Protein AF-A0A1J3ETW0-F1 (afdb_monomer_lite)

Secondary structure (DSSP, 8-state):
-HHHHHHHH-TT-HHHHHS--EEEETTGGGGGSTTHHHHHHHHHHHHHHHHHH----EEEE-----TTHHHHHHHTT--TTTT-----GGG-SS------------SHHHHHHHHHHHHHHH-

Radius of gyration: 20.92 Å; chains: 1; bounding box: 43×38×57 Å

Foldseek 3Di:
DVVVLVVLPPPPPCPVVVVAQEDEAEALVCCPPPCVVSVLSVLVSQVVCCVVVVRHHHYHYDHDQDPPQVVVCVSNVHDCPPGDDHDDQVPPPDRDDDDDDDDPDPDPVVSVVVVVVVVVVVD

pLDDT: mean 91.75, std 7.29, range [58.47, 98.0]

Organism: Noccaea caerulescens (NCBI:txid107243)

Sequence (123 aa):
PEKWDIITRKSGDRTYTQLVRLIIFDEIHLLHDNRGPVLESIVARTLRQIETTKEHIRLVGLSATVPNHEDVALFLRVDLKSGLFKFDNSYRPVPLAQQYIGINVKKPLQRFQLMNDICYQKV

Structure (mmCIF, N/CA/C/O backbone):
data_AF-A0A1J3ETW0-F1
#
_entry.id   AF-A0A1J3ETW0-F1
#
loop_
_atom_site.group_PDB
_atom_site.id
_atom_site.type_symbol
_atom_site.label_atom_id
_atom_site.label_alt_id
_atom_site.label_comp_id
_atom_site.label_asym_id
_atom_site.label_entity_id
_atom_site.label_seq_id
_atom_site.pdbx_PDB_ins_code
_atom_site.Cartn_x
_atom_site.Cartn_y
_atom_site.Cartn_z
_atom_site.occupancy
_atom_site.B_iso_or_equiv
_atom_site.auth_seq_id
_atom_site.auth_comp_id
_atom_site.auth_asym_id
_atom_site.auth_atom_id
_atom_site.pdbx_PDB_model_num
ATOM 1 N N . PRO A 1 1 ? -5.366 9.826 -1.577 1.00 87.81 1 PRO A N 1
ATOM 2 C CA . PRO A 1 1 ? -5.105 10.069 -0.136 1.00 87.81 1 PRO A CA 1
ATOM 3 C C . PRO A 1 1 ? -5.469 11.503 0.290 1.00 87.81 1 PRO A C 1
ATOM 5 O O . PRO A 1 1 ? -6.172 11.725 1.265 1.00 87.81 1 PRO A O 1
ATOM 8 N N . GLU A 1 2 ? -5.065 12.470 -0.524 1.00 91.94 2 GLU A N 1
ATOM 9 C CA . GLU A 1 2 ? -5.170 13.923 -0.381 1.00 91.94 2 GLU A CA 1
ATOM 10 C C . GLU A 1 2 ? -6.587 14.408 -0.061 1.00 91.94 2 GLU A C 1
ATOM 12 O O . GLU A 1 2 ? -6.770 15.196 0.860 1.00 91.94 2 GLU A O 1
ATOM 17 N N . LYS A 1 3 ? -7.611 13.907 -0.769 1.00 91.12 3 LYS A N 1
ATOM 18 C CA . LYS A 1 3 ? -9.012 14.283 -0.501 1.00 91.12 3 LYS A CA 1
ATOM 19 C C . LYS A 1 3 ? -9.433 13.928 0.929 1.00 91.12 3 LYS A C 1
ATOM 21 O O . LYS A 1 3 ? -10.053 14.746 1.603 1.00 91.12 3 LYS A O 1
ATOM 26 N N . TRP A 1 4 ? -9.071 12.731 1.397 1.00 90.88 4 TRP A N 1
ATOM 27 C CA . TRP A 1 4 ? -9.374 12.288 2.758 1.00 90.88 4 TRP A CA 1
ATOM 28 C C . TRP A 1 4 ? -8.567 13.062 3.804 1.00 90.88 4 TRP A C 1
ATOM 30 O O . TRP A 1 4 ? -9.107 13.441 4.842 1.00 90.88 4 TRP A O 1
ATOM 40 N N . ASP A 1 5 ? -7.300 13.374 3.513 1.00 91.19 5 ASP A N 1
ATOM 41 C CA . ASP A 1 5 ? -6.481 14.230 4.376 1.00 91.19 5 ASP A CA 1
ATOM 42 C C . ASP A 1 5 ? -7.096 15.633 4.527 1.00 91.19 5 ASP A C 1
ATOM 44 O O . ASP A 1 5 ? -7.216 16.133 5.641 1.00 91.19 5 ASP A O 1
ATOM 48 N N . ILE A 1 6 ? -7.585 16.240 3.439 1.00 90.25 6 ILE A N 1
ATOM 49 C CA . ILE A 1 6 ? -8.276 17.539 3.485 1.00 90.25 6 ILE A CA 1
ATOM 50 C C . ILE A 1 6 ? -9.536 17.471 4.360 1.00 90.25 6 ILE A C 1
ATOM 52 O O . ILE A 1 6 ? -9.735 18.351 5.200 1.00 90.25 6 ILE A O 1
ATOM 56 N N . ILE A 1 7 ? -10.375 16.444 4.183 1.00 87.69 7 ILE A N 1
ATOM 57 C CA . ILE A 1 7 ? -11.613 16.273 4.965 1.00 87.69 7 ILE A CA 1
ATOM 58 C C . ILE A 1 7 ? -11.284 16.134 6.452 1.00 87.69 7 ILE A C 1
ATOM 60 O O . ILE A 1 7 ? -11.822 16.859 7.282 1.00 87.69 7 ILE A O 1
ATOM 64 N N . THR A 1 8 ? -10.336 15.264 6.793 1.00 85.88 8 THR A N 1
ATOM 65 C CA . THR A 1 8 ? -9.979 14.979 8.191 1.00 85.88 8 THR A CA 1
ATOM 66 C C . THR A 1 8 ? -9.195 16.109 8.876 1.00 85.88 8 THR A C 1
ATOM 68 O O . THR A 1 8 ? -9.103 16.125 10.103 1.00 85.88 8 THR A O 1
ATOM 71 N N . ARG A 1 9 ? -8.667 17.087 8.121 1.00 83.38 9 ARG A N 1
ATOM 72 C CA . ARG A 1 9 ? -8.102 18.341 8.660 1.00 83.38 9 ARG A CA 1
ATOM 73 C C . ARG A 1 9 ? -9.164 19.396 8.985 1.00 83.38 9 ARG A C 1
ATOM 75 O O . ARG A 1 9 ? -8.930 20.231 9.858 1.00 83.38 9 ARG A O 1
ATOM 82 N N . LYS A 1 10 ? -10.314 19.401 8.301 1.00 79.62 10 LYS A N 1
ATOM 83 C CA . LYS A 1 10 ? -11.376 20.393 8.530 1.00 79.62 10 LYS A CA 1
ATOM 84 C C . LYS A 1 10 ? -12.204 20.011 9.760 1.00 79.62 10 LYS A C 1
ATOM 86 O O . LYS A 1 10 ? -13.102 19.183 9.702 1.00 79.62 10 LYS A O 1
ATOM 91 N N . SER A 1 11 ? -11.920 20.666 10.884 1.00 59.59 11 SER A N 1
ATOM 92 C CA . SER A 1 11 ? -12.523 20.407 12.203 1.00 59.59 11 SER A CA 1
ATOM 93 C C . SER A 1 11 ? -14.053 20.539 12.297 1.00 59.59 11 SER A C 1
ATOM 95 O O . SER A 1 11 ? -14.607 20.112 13.305 1.00 59.59 11 SER A O 1
ATOM 97 N N . GLY A 1 12 ? -14.721 21.135 11.303 1.00 58.88 12 GLY A N 1
ATOM 98 C CA . GLY A 1 12 ? -16.161 21.427 11.334 1.00 58.88 12 GLY A CA 1
ATOM 99 C C . GLY A 1 12 ? -17.081 20.262 10.946 1.00 58.88 12 GLY A C 1
ATOM 100 O O . GLY A 1 12 ? -18.204 20.220 11.425 1.00 58.88 12 GLY A O 1
ATOM 101 N N . ASP A 1 13 ? -16.602 19.292 10.157 1.00 58.47 13 ASP A N 1
ATOM 102 C CA . ASP A 1 13 ? -17.411 18.188 9.593 1.00 58.47 13 ASP A CA 1
ATOM 103 C C . ASP A 1 13 ? -17.054 16.821 10.218 1.00 58.47 13 ASP A C 1
ATOM 105 O O . ASP A 1 13 ? -16.958 15.783 9.562 1.00 58.47 13 ASP A O 1
ATOM 109 N N . ARG A 1 14 ? -16.807 16.812 11.535 1.00 65.00 14 ARG A N 1
ATOM 110 C CA . ARG A 1 14 ? -16.362 15.611 12.272 1.00 65.00 14 ARG A CA 1
ATOM 111 C C . ARG A 1 14 ? -17.437 14.540 12.450 1.00 65.00 14 ARG A C 1
ATOM 113 O O . ARG A 1 14 ? -17.098 13.429 12.855 1.00 65.00 14 ARG A O 1
ATOM 120 N N . THR A 1 15 ? -18.700 14.844 12.160 1.00 69.88 15 THR A N 1
ATOM 121 C CA . THR A 1 15 ? -19.820 13.912 12.357 1.00 69.88 15 THR A CA 1
ATOM 122 C C . THR A 1 15 ? -19.603 12.619 11.579 1.00 69.88 15 THR A C 1
ATOM 124 O O . THR A 1 15 ? -19.723 11.539 12.144 1.00 69.88 15 THR A O 1
ATOM 127 N N . TYR A 1 16 ? -19.184 12.704 10.315 1.00 78.06 16 TYR A N 1
ATOM 128 C CA . TYR A 1 16 ? -18.988 11.516 9.483 1.00 78.06 16 TYR A CA 1
ATOM 129 C C . TYR A 1 16 ? -17.666 10.796 9.760 1.00 78.06 16 TYR A C 1
ATOM 131 O O . TYR A 1 16 ? -17.620 9.570 9.710 1.00 78.06 16 TYR A O 1
ATOM 139 N N . THR A 1 17 ? -16.589 11.516 10.097 1.00 80.50 17 THR A N 1
ATOM 140 C CA . THR A 1 17 ? -15.287 10.881 10.378 1.00 80.50 17 THR A CA 1
ATOM 141 C C . THR A 1 17 ? -15.297 10.085 11.684 1.00 80.50 17 THR A C 1
ATOM 143 O O . THR A 1 17 ? -14.522 9.145 11.827 1.00 80.50 17 THR A O 1
ATOM 146 N N . GLN A 1 18 ? -16.175 10.432 12.630 1.00 82.44 18 GLN A N 1
ATOM 147 C CA . GLN A 1 18 ? -16.399 9.662 13.861 1.00 82.44 18 GLN A CA 1
ATOM 148 C C . GLN A 1 18 ? -17.156 8.347 13.617 1.00 82.44 18 GLN A C 1
ATOM 150 O O . GLN A 1 18 ? -16.978 7.394 14.368 1.00 82.44 18 GLN A O 1
ATOM 155 N N . LEU A 1 19 ? -17.957 8.260 12.550 1.00 88.88 19 LEU A N 1
ATOM 156 C CA . LEU A 1 19 ? -18.683 7.034 12.189 1.00 88.88 19 LEU A CA 1
ATOM 157 C C . LEU A 1 19 ? -17.789 5.987 11.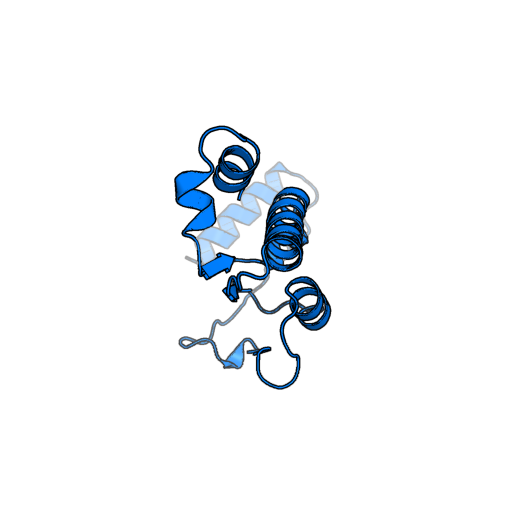512 1.00 88.88 19 LEU A C 1
ATOM 159 O O . LEU A 1 19 ? -18.185 4.830 11.369 1.00 88.88 19 LEU A O 1
ATOM 163 N N . VAL A 1 20 ? -16.592 6.375 11.071 1.00 91.38 20 VAL A N 1
ATOM 164 C CA . VAL A 1 20 ? -15.682 5.482 10.354 1.00 91.38 20 VAL A CA 1
ATOM 165 C C . VAL A 1 20 ? -15.161 4.402 11.298 1.00 91.38 20 VAL A C 1
ATOM 167 O O . VAL A 1 20 ? -14.446 4.680 12.254 1.00 91.38 20 VAL A O 1
ATOM 170 N N . ARG A 1 21 ? -15.486 3.142 10.991 1.00 95.44 21 ARG A N 1
ATOM 171 C CA . ARG A 1 21 ? -14.983 1.952 11.702 1.00 95.44 21 ARG A CA 1
ATOM 172 C C . ARG A 1 21 ? -13.951 1.151 10.905 1.00 95.44 21 ARG A C 1
ATOM 174 O O . ARG A 1 21 ? -13.328 0.248 11.458 1.00 95.44 21 ARG A O 1
ATOM 181 N N . LEU A 1 22 ? -13.757 1.476 9.626 1.00 96.69 22 LEU A N 1
ATOM 182 C CA . LEU A 1 22 ? -12.855 0.785 8.706 1.00 96.69 22 LEU A CA 1
ATOM 183 C C . LEU A 1 22 ? -12.214 1.787 7.745 1.00 96.69 22 LEU A C 1
ATOM 185 O O . LEU A 1 22 ? -12.918 2.589 7.135 1.00 96.69 22 LEU A O 1
ATOM 189 N N . ILE A 1 23 ? -10.899 1.691 7.570 1.00 96.50 23 ILE A N 1
ATOM 190 C CA . ILE A 1 23 ? -10.158 2.374 6.510 1.00 96.50 23 ILE A CA 1
ATOM 191 C C . ILE A 1 23 ? -9.344 1.333 5.745 1.00 96.50 23 ILE A C 1
ATOM 193 O O . ILE A 1 23 ? -8.583 0.568 6.339 1.00 96.50 23 ILE A O 1
ATOM 197 N N . ILE A 1 24 ? -9.512 1.322 4.424 1.00 97.81 24 ILE A N 1
ATOM 198 C CA . ILE A 1 24 ? -8.734 0.488 3.508 1.00 97.81 24 ILE A CA 1
ATOM 199 C C . ILE A 1 24 ? -7.763 1.401 2.757 1.00 97.81 24 ILE A C 1
ATOM 201 O O . ILE A 1 24 ? -8.183 2.322 2.057 1.00 97.81 24 ILE A O 1
ATOM 205 N N . PHE A 1 25 ? -6.470 1.154 2.928 1.00 95.94 25 PHE A N 1
ATOM 206 C CA . PHE A 1 25 ? -5.396 1.806 2.193 1.00 95.94 25 PHE A CA 1
ATOM 207 C C . PHE A 1 25 ? -5.021 0.928 1.012 1.00 95.94 25 PHE A C 1
ATOM 209 O O . PHE A 1 25 ? -4.259 -0.025 1.163 1.00 95.94 25 PHE A O 1
ATOM 216 N N . ASP A 1 26 ? -5.584 1.246 -0.146 1.00 95.06 26 ASP A N 1
ATOM 217 C CA . ASP A 1 26 ? -5.164 0.624 -1.392 1.00 95.06 26 ASP A CA 1
ATOM 218 C C . ASP A 1 26 ? -3.801 1.172 -1.830 1.00 95.06 26 ASP A C 1
ATOM 220 O O . ASP A 1 26 ? -3.514 2.360 -1.651 1.00 95.06 26 ASP A O 1
ATOM 224 N N . GLU A 1 27 ? -2.960 0.295 -2.365 1.00 92.44 27 GLU A N 1
ATOM 225 C CA . GLU A 1 27 ? -1.585 0.583 -2.774 1.00 92.44 27 GLU A CA 1
ATOM 226 C C . GLU A 1 27 ? -0.734 1.303 -1.715 1.00 92.44 27 GLU A C 1
ATOM 228 O O . GLU A 1 27 ? -0.053 2.293 -1.987 1.00 92.44 27 GLU A O 1
ATOM 233 N N . ILE A 1 28 ? -0.714 0.785 -0.484 1.00 93.56 28 ILE A N 1
ATOM 234 C CA . ILE A 1 28 ? 0.059 1.377 0.622 1.00 93.56 28 ILE A CA 1
ATOM 235 C C . ILE A 1 28 ? 1.575 1.424 0.357 1.00 93.56 28 ILE A C 1
ATOM 237 O O . ILE A 1 28 ? 2.286 2.218 0.968 1.00 93.56 28 ILE A O 1
ATOM 241 N N . HIS A 1 29 ? 2.080 0.659 -0.614 1.00 91.44 29 HIS A N 1
ATOM 242 C CA . HIS A 1 29 ? 3.457 0.783 -1.096 1.00 91.44 29 HIS A CA 1
ATOM 243 C C . HIS A 1 29 ? 3.804 2.183 -1.644 1.00 91.44 29 HIS A C 1
ATOM 245 O O . HIS A 1 29 ? 4.982 2.528 -1.728 1.00 91.44 29 HIS A O 1
ATOM 251 N N . LEU A 1 30 ? 2.802 3.023 -1.942 1.00 88.44 30 LEU A N 1
ATOM 252 C CA . LEU A 1 30 ? 2.973 4.446 -2.262 1.00 88.44 30 LEU A CA 1
ATOM 253 C C . LEU A 1 30 ? 3.550 5.279 -1.103 1.00 88.44 30 LEU A C 1
ATOM 255 O O . LEU A 1 30 ? 3.856 6.454 -1.304 1.00 88.44 30 LEU A O 1
ATOM 259 N N . LEU A 1 31 ? 3.743 4.695 0.087 1.00 89.50 31 LEU A N 1
ATOM 260 C CA . LEU A 1 31 ? 4.573 5.274 1.151 1.00 89.50 31 LEU A CA 1
ATOM 261 C C . LEU A 1 31 ? 5.982 5.652 0.659 1.00 89.50 31 LEU A C 1
ATOM 263 O O . LEU A 1 31 ? 6.551 6.619 1.148 1.00 89.50 31 LEU A O 1
ATOM 267 N N . HIS A 1 32 ? 6.520 4.944 -0.339 1.00 87.38 32 HIS A N 1
ATOM 268 C CA . HIS A 1 32 ? 7.827 5.245 -0.935 1.00 87.38 32 HIS A CA 1
ATOM 269 C C . HIS A 1 32 ? 7.802 6.312 -2.046 1.00 87.38 32 HIS A C 1
ATOM 271 O O . HIS A 1 32 ? 8.846 6.606 -2.624 1.00 87.38 32 HIS A O 1
ATOM 277 N N . ASP A 1 33 ? 6.641 6.884 -2.368 1.00 89.88 33 ASP A N 1
ATOM 278 C CA . ASP A 1 33 ? 6.490 7.926 -3.391 1.00 89.88 33 ASP A CA 1
ATOM 279 C C . ASP A 1 33 ? 6.299 9.311 -2.737 1.00 89.88 33 ASP A C 1
ATOM 281 O O . ASP A 1 33 ? 6.075 9.440 -1.534 1.00 89.88 33 ASP A O 1
ATOM 285 N N . ASN A 1 34 ? 6.294 10.378 -3.536 1.00 90.88 34 ASN A N 1
ATOM 286 C CA . ASN A 1 34 ? 6.031 11.760 -3.121 1.00 90.88 34 ASN A CA 1
ATOM 287 C C . ASN A 1 34 ? 4.681 11.943 -2.397 1.00 90.88 34 ASN A C 1
ATOM 289 O O . ASN A 1 34 ? 4.451 12.954 -1.734 1.00 90.88 34 ASN A O 1
ATOM 293 N N . ARG A 1 35 ? 3.769 10.973 -2.533 1.00 88.94 35 ARG A N 1
ATOM 294 C CA . ARG A 1 35 ? 2.449 10.945 -1.884 1.00 88.94 35 ARG A CA 1
ATOM 295 C C . ARG A 1 35 ? 2.467 10.263 -0.509 1.00 88.9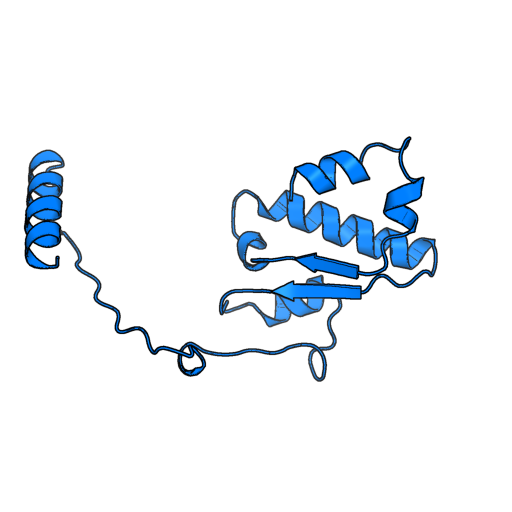4 35 ARG A C 1
ATOM 297 O O . ARG A 1 35 ? 1.478 10.368 0.221 1.00 88.94 35 ARG A O 1
ATOM 304 N N . GLY A 1 36 ? 3.570 9.611 -0.140 1.00 92.94 36 GLY A N 1
ATOM 305 C CA . GLY A 1 36 ? 3.765 8.920 1.135 1.00 92.94 36 GLY A CA 1
ATOM 306 C C . GLY A 1 36 ? 3.475 9.779 2.371 1.00 92.94 36 GLY A C 1
ATOM 307 O O . GLY A 1 36 ? 2.670 9.351 3.200 1.00 92.94 36 GLY A O 1
ATOM 308 N N . PRO A 1 37 ? 3.959 11.037 2.459 1.00 95.06 37 PRO A N 1
ATOM 309 C CA . PRO A 1 37 ? 3.697 11.898 3.618 1.00 95.06 37 PRO A CA 1
ATOM 310 C C . PRO A 1 37 ? 2.205 12.145 3.900 1.00 95.06 37 PRO A C 1
ATOM 312 O O . PRO A 1 37 ? 1.790 12.349 5.045 1.00 95.06 37 PRO A O 1
ATOM 315 N N . VAL A 1 38 ? 1.364 12.115 2.861 1.00 94.75 38 VAL A N 1
ATOM 316 C CA . VAL A 1 38 ? -0.091 12.265 3.006 1.00 94.75 38 VAL A CA 1
ATOM 317 C C . VAL A 1 38 ? -0.704 11.002 3.614 1.00 94.75 38 VAL A C 1
ATOM 319 O O . VAL A 1 38 ? -1.565 11.103 4.488 1.00 94.75 38 VAL A O 1
ATOM 322 N N . LEU A 1 39 ? -0.258 9.817 3.186 1.00 94.81 39 LEU A N 1
ATOM 323 C CA . LEU A 1 39 ? -0.675 8.542 3.777 1.00 94.81 39 LEU A CA 1
ATOM 324 C C . LEU A 1 39 ? -0.240 8.445 5.243 1.00 94.81 39 LEU A C 1
ATOM 326 O O . LEU A 1 39 ? -1.069 8.134 6.100 1.00 94.81 39 LEU A O 1
ATOM 330 N N . GLU A 1 40 ? 1.008 8.807 5.540 1.00 95.69 40 GLU A N 1
ATOM 331 C CA . GLU A 1 40 ? 1.543 8.883 6.905 1.00 95.69 40 GLU A CA 1
ATOM 332 C C . GLU A 1 40 ? 0.696 9.774 7.807 1.00 95.69 40 GLU A C 1
ATOM 334 O O . GLU A 1 40 ? 0.285 9.364 8.894 1.00 95.69 40 GLU A O 1
ATOM 339 N N . SER A 1 41 ? 0.350 10.964 7.316 1.00 94.94 41 SER A N 1
ATOM 340 C CA . SER A 1 41 ? -0.490 11.913 8.047 1.00 94.94 41 SER A CA 1
ATOM 341 C C . SER A 1 41 ? -1.873 11.340 8.374 1.00 94.94 41 SER A C 1
ATOM 343 O O . SER A 1 41 ? -2.383 11.552 9.477 1.00 94.94 41 SER A O 1
ATOM 345 N N . ILE A 1 42 ? -2.490 10.610 7.439 1.00 94.75 42 ILE A N 1
ATOM 346 C CA . ILE A 1 42 ? -3.806 9.988 7.641 1.00 94.75 42 ILE A CA 1
ATOM 347 C C . ILE A 1 42 ? -3.721 8.858 8.670 1.00 94.75 42 ILE A C 1
ATOM 349 O O . ILE A 1 42 ? -4.547 8.809 9.585 1.00 94.75 42 ILE A O 1
ATOM 353 N N . VAL A 1 43 ? -2.738 7.962 8.542 1.00 95.94 43 VAL A N 1
ATOM 354 C CA . VAL A 1 43 ? -2.556 6.833 9.467 1.00 95.94 43 VAL A CA 1
ATOM 355 C C . VAL A 1 43 ? -2.259 7.345 10.871 1.00 95.94 43 VAL A C 1
ATOM 357 O O . VAL A 1 43 ? -2.965 6.977 11.807 1.00 95.94 43 VAL A O 1
ATOM 360 N N . ALA A 1 44 ? -1.306 8.269 11.024 1.00 95.12 44 ALA A N 1
ATOM 361 C CA . ALA A 1 44 ? -0.955 8.845 12.319 1.00 95.12 44 ALA A CA 1
ATOM 362 C C . ALA A 1 44 ? -2.155 9.536 12.989 1.00 95.12 44 ALA A C 1
ATOM 364 O O . ALA A 1 44 ? -2.402 9.347 14.181 1.00 95.12 44 ALA A O 1
ATOM 365 N N . ARG A 1 45 ? -2.951 10.298 12.224 1.00 93.31 45 ARG A N 1
ATOM 366 C CA . ARG A 1 45 ? -4.173 10.946 12.730 1.00 93.31 45 ARG A CA 1
ATOM 367 C C . ARG A 1 45 ? -5.220 9.926 13.167 1.00 93.31 45 ARG A C 1
ATOM 369 O O . ARG A 1 45 ? -5.827 10.105 14.221 1.00 93.31 45 ARG A O 1
ATOM 376 N N . THR A 1 46 ? -5.404 8.864 12.388 1.00 94.31 46 THR A N 1
ATOM 377 C CA . THR A 1 46 ? -6.361 7.796 12.701 1.00 94.31 46 THR A CA 1
ATOM 378 C C . THR A 1 46 ? -5.935 7.033 13.954 1.00 94.31 46 THR A C 1
ATOM 380 O O . THR A 1 46 ? -6.738 6.871 14.866 1.00 94.31 46 THR A O 1
ATOM 383 N N . LEU A 1 47 ? -4.662 6.643 14.064 1.00 95.31 47 LEU A N 1
ATOM 384 C CA . LEU A 1 47 ? -4.126 5.972 15.252 1.00 95.31 47 LEU A CA 1
ATOM 385 C C . LEU A 1 47 ? -4.264 6.849 16.503 1.00 95.31 47 LEU A C 1
ATOM 387 O O . LEU A 1 47 ? -4.756 6.386 17.530 1.00 95.31 47 LEU A O 1
ATOM 391 N N . ARG A 1 48 ? -3.933 8.142 16.402 1.00 93.31 48 ARG A N 1
ATOM 392 C CA . ARG A 1 48 ? -4.133 9.097 17.499 1.00 93.31 48 ARG A CA 1
ATOM 393 C C . ARG A 1 48 ? -5.606 9.223 17.892 1.00 93.31 48 ARG A C 1
ATOM 395 O O . ARG A 1 48 ? -5.913 9.327 19.081 1.00 93.31 48 ARG A O 1
ATOM 402 N N . GLN A 1 49 ? -6.521 9.223 16.921 1.00 90.94 49 GLN A N 1
ATOM 403 C CA . GLN A 1 49 ? -7.960 9.232 17.185 1.00 90.94 49 GLN A CA 1
ATOM 404 C C . GLN A 1 49 ? -8.386 7.973 17.948 1.00 90.94 49 GLN A C 1
ATOM 406 O O . GLN A 1 49 ? -9.081 8.111 18.953 1.00 90.94 49 GLN A O 1
ATOM 411 N N . ILE A 1 50 ? -7.936 6.783 17.536 1.00 93.44 50 ILE A N 1
ATOM 412 C CA . ILE A 1 50 ? -8.208 5.517 18.239 1.00 93.44 50 ILE A CA 1
ATOM 413 C C . ILE A 1 50 ? -7.709 5.594 19.690 1.00 93.44 50 ILE A C 1
ATOM 415 O O . ILE A 1 50 ? -8.443 5.284 20.626 1.00 93.44 50 ILE A O 1
ATOM 419 N N . GLU A 1 51 ? -6.480 6.071 19.903 1.00 93.19 51 GLU A N 1
ATOM 420 C CA . GLU A 1 51 ? -5.884 6.172 21.241 1.00 93.19 51 GLU A CA 1
ATOM 421 C C . GLU A 1 51 ? -6.615 7.164 22.153 1.00 93.19 51 GLU A C 1
ATOM 423 O O . GLU A 1 51 ? -6.747 6.903 23.355 1.00 93.19 51 GLU A O 1
ATOM 428 N N . THR A 1 52 ? -7.095 8.275 21.585 1.00 92.12 52 THR A N 1
ATOM 429 C CA . THR A 1 52 ? -7.771 9.361 22.313 1.00 92.12 52 THR A CA 1
ATOM 430 C C . THR A 1 52 ? -9.228 9.020 22.624 1.00 92.12 52 THR A C 1
ATOM 432 O O . THR A 1 52 ? -9.685 9.239 23.739 1.00 92.12 52 THR A O 1
ATOM 435 N N . THR A 1 53 ? -9.963 8.490 21.645 1.00 90.44 53 THR A N 1
ATOM 436 C CA . THR A 1 53 ? -11.404 8.201 21.772 1.00 90.44 53 THR A CA 1
ATOM 437 C C . THR A 1 53 ? -11.686 6.833 22.382 1.00 90.44 53 THR A C 1
ATOM 439 O O . THR A 1 53 ? -12.803 6.590 22.821 1.00 90.44 53 THR A O 1
ATOM 442 N N . LYS A 1 54 ? -10.686 5.939 22.409 1.00 91.38 54 LYS A N 1
ATOM 443 C CA . LYS A 1 54 ? -10.834 4.509 22.739 1.00 91.38 54 LYS A CA 1
ATOM 444 C C . LYS A 1 54 ? -11.792 3.759 21.817 1.00 91.38 54 LYS A C 1
ATOM 446 O O . LYS A 1 54 ? -12.156 2.619 22.092 1.00 91.38 54 LYS A O 1
ATOM 451 N N . GLU A 1 55 ? -12.148 4.364 20.692 1.00 91.31 55 GLU A N 1
ATOM 452 C CA . GLU A 1 55 ? -12.956 3.731 19.675 1.00 91.31 55 GLU A CA 1
ATOM 453 C C . GLU A 1 55 ? -12.063 3.107 18.607 1.00 91.31 55 GLU A C 1
ATOM 455 O O . GLU A 1 55 ? -11.251 3.776 17.965 1.00 91.31 55 GLU A O 1
ATOM 460 N N . HIS A 1 56 ? -12.213 1.801 18.411 1.00 92.62 56 HIS A N 1
ATOM 461 C CA . HIS A 1 56 ? -11.396 1.072 17.456 1.00 92.62 56 HIS A CA 1
ATOM 462 C C . HIS A 1 56 ? -11.812 1.381 16.007 1.00 92.62 56 HIS A C 1
ATOM 464 O O . HIS A 1 56 ? -12.995 1.341 15.659 1.00 92.62 56 HIS A O 1
ATOM 470 N N . ILE A 1 57 ? -10.818 1.609 15.144 1.00 95.81 57 ILE A N 1
ATOM 471 C CA . ILE A 1 57 ? -10.972 1.718 13.688 1.00 95.81 57 ILE A CA 1
ATOM 472 C C . ILE A 1 57 ? -10.070 0.658 13.062 1.00 95.81 57 ILE A C 1
ATOM 474 O O . ILE A 1 57 ? -8.865 0.637 13.303 1.00 95.81 57 ILE A O 1
ATOM 478 N N . ARG A 1 58 ? -10.648 -0.246 12.270 1.00 97.25 58 ARG A N 1
ATOM 479 C CA . ARG A 1 58 ? -9.890 -1.286 11.571 1.00 97.25 58 ARG A CA 1
ATOM 480 C C . ARG A 1 58 ? -9.119 -0.665 10.411 1.00 97.25 58 ARG A C 1
ATOM 482 O O . ARG A 1 58 ? -9.720 -0.016 9.559 1.00 97.25 58 ARG A O 1
ATOM 489 N N . LEU A 1 59 ? -7.812 -0.901 10.358 1.00 97.50 59 LEU A N 1
ATOM 490 C CA . LEU A 1 59 ? -6.964 -0.507 9.235 1.00 97.50 59 LEU A CA 1
ATOM 491 C C . LEU A 1 59 ? -6.640 -1.746 8.400 1.00 97.50 59 LEU A C 1
ATOM 493 O O . LEU A 1 59 ? -6.267 -2.783 8.945 1.00 97.50 59 LEU A O 1
ATOM 497 N N . VAL A 1 60 ? -6.808 -1.647 7.085 1.00 98.00 60 VAL A N 1
ATOM 498 C CA . VAL A 1 60 ? -6.440 -2.700 6.130 1.00 98.00 60 VAL A CA 1
ATOM 499 C C . VAL A 1 60 ? -5.535 -2.078 5.078 1.00 98.00 60 VAL A C 1
ATOM 501 O O . VAL A 1 60 ? -5.959 -1.161 4.383 1.00 98.00 60 VAL A O 1
ATOM 504 N N . GLY A 1 61 ? -4.294 -2.548 4.973 1.00 96.31 61 GLY A N 1
ATOM 505 C CA . GLY A 1 61 ? -3.364 -2.141 3.919 1.00 96.31 61 GLY A CA 1
ATOM 506 C C . GLY A 1 61 ? -3.331 -3.177 2.803 1.00 96.31 61 GLY A C 1
ATOM 507 O O . GLY A 1 61 ? -3.077 -4.349 3.069 1.00 96.31 61 GLY A O 1
ATOM 508 N N . LEU A 1 62 ? -3.572 -2.748 1.567 1.00 96.81 62 LEU A N 1
ATOM 509 C CA . LEU A 1 62 ? -3.352 -3.544 0.364 1.00 96.81 62 LEU A CA 1
ATOM 510 C C . LEU A 1 62 ? -2.095 -3.018 -0.318 1.00 96.81 62 LEU A C 1
ATOM 512 O O . LEU A 1 62 ? -1.903 -1.810 -0.438 1.00 96.81 62 LEU A O 1
ATOM 516 N N . SER A 1 63 ? -1.206 -3.919 -0.713 1.00 94.56 63 SER A N 1
ATOM 517 C CA . SER A 1 63 ? 0.107 -3.556 -1.232 1.00 94.56 63 SER A CA 1
ATOM 518 C C . SER A 1 63 ? 0.536 -4.517 -2.325 1.00 94.56 63 SER A C 1
ATOM 520 O O . SER A 1 63 ? 0.349 -5.727 -2.191 1.00 94.56 63 SER A O 1
ATOM 522 N N . ALA A 1 64 ? 1.240 -4.003 -3.333 1.00 89.62 64 ALA A N 1
ATOM 523 C CA . ALA A 1 64 ? 2.172 -4.812 -4.101 1.00 89.62 64 ALA A CA 1
ATOM 524 C C . ALA A 1 64 ? 3.248 -5.418 -3.182 1.00 89.62 64 ALA A C 1
ATOM 526 O O . ALA A 1 64 ? 3.525 -4.907 -2.090 1.00 89.62 64 ALA A O 1
ATOM 527 N N . THR A 1 65 ? 3.877 -6.504 -3.631 1.00 82.00 65 THR A N 1
ATOM 528 C CA . THR A 1 65 ? 4.951 -7.164 -2.886 1.00 82.00 65 THR A CA 1
ATOM 529 C C . THR A 1 65 ? 6.141 -6.210 -2.743 1.00 82.00 65 THR A C 1
ATOM 531 O O . THR A 1 65 ? 6.863 -5.957 -3.705 1.00 82.00 65 THR A O 1
ATOM 534 N N . VAL A 1 66 ? 6.343 -5.677 -1.536 1.00 82.25 66 VAL A N 1
ATOM 535 C CA . VAL A 1 66 ? 7.462 -4.787 -1.193 1.00 82.25 66 VAL A CA 1
ATOM 536 C C . VAL A 1 66 ? 8.456 -5.487 -0.261 1.00 82.25 66 VAL A C 1
ATOM 538 O O . VAL A 1 66 ? 8.039 -6.303 0.567 1.00 82.25 66 VAL A O 1
ATOM 541 N N . PRO A 1 67 ? 9.765 -5.178 -0.347 1.00 85.00 67 PRO A N 1
ATOM 542 C CA . PRO A 1 67 ? 10.764 -5.747 0.558 1.00 85.00 67 PRO A CA 1
ATOM 543 C C . PRO A 1 67 ? 10.440 -5.464 2.034 1.00 85.00 67 PRO A C 1
ATOM 545 O O . PRO A 1 67 ? 10.386 -6.395 2.835 1.00 85.00 67 PRO A O 1
ATOM 548 N N . ASN A 1 68 ? 10.080 -4.219 2.360 1.00 89.75 68 ASN A N 1
ATOM 549 C CA . ASN A 1 68 ? 9.892 -3.727 3.734 1.00 89.75 68 ASN A CA 1
ATOM 550 C C . ASN A 1 68 ? 8.442 -3.870 4.248 1.00 89.75 68 ASN A C 1
ATOM 552 O O . ASN A 1 68 ? 7.923 -3.023 4.968 1.00 89.75 68 ASN A O 1
ATOM 556 N N . HIS A 1 69 ? 7.749 -4.932 3.841 1.00 92.00 69 HIS A N 1
ATOM 557 C CA . HIS A 1 69 ? 6.362 -5.213 4.232 1.00 92.00 69 HIS A CA 1
ATOM 558 C C . HIS A 1 69 ? 6.147 -5.330 5.757 1.00 92.00 69 HIS A C 1
ATOM 560 O O . HIS A 1 69 ? 5.077 -4.963 6.240 1.00 92.00 69 HIS A O 1
ATOM 566 N N . GLU A 1 70 ? 7.146 -5.788 6.519 1.00 95.00 70 GLU A N 1
ATOM 567 C CA . GLU A 1 70 ? 7.083 -5.847 7.989 1.00 95.00 70 GLU A CA 1
ATOM 568 C C . GLU A 1 70 ? 7.029 -4.448 8.619 1.00 95.00 70 GLU A C 1
ATOM 5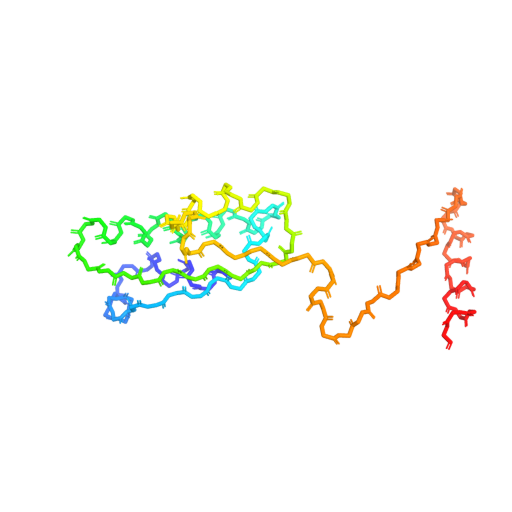70 O O . GLU A 1 70 ? 6.211 -4.207 9.507 1.00 95.00 70 GLU A O 1
ATOM 575 N N . ASP A 1 71 ? 7.817 -3.498 8.108 1.00 93.75 71 ASP A N 1
ATOM 576 C CA . ASP A 1 71 ? 7.805 -2.109 8.582 1.00 93.75 71 ASP A CA 1
ATOM 577 C C . ASP A 1 71 ? 6.451 -1.445 8.311 1.00 93.75 71 ASP A C 1
ATOM 579 O O . ASP A 1 71 ? 5.904 -0.752 9.169 1.00 93.75 71 ASP A O 1
ATOM 583 N N . VAL A 1 72 ? 5.862 -1.708 7.138 1.00 94.00 72 VAL A N 1
ATOM 584 C CA . VAL A 1 72 ? 4.515 -1.226 6.787 1.00 94.00 72 VAL A CA 1
ATOM 585 C C . VAL A 1 72 ? 3.454 -1.832 7.714 1.00 94.00 72 VAL A C 1
ATOM 587 O O . VAL A 1 72 ? 2.530 -1.135 8.141 1.00 94.00 72 VAL A O 1
ATOM 590 N N . ALA A 1 73 ? 3.586 -3.114 8.062 1.00 95.75 73 ALA A N 1
ATOM 591 C CA . ALA A 1 73 ? 2.687 -3.783 8.996 1.00 95.75 73 ALA A CA 1
ATOM 592 C C . ALA A 1 73 ? 2.777 -3.169 10.402 1.00 95.75 73 ALA A C 1
ATOM 594 O O . ALA A 1 73 ? 1.749 -2.831 10.993 1.00 95.75 73 ALA A O 1
ATOM 595 N N . LEU A 1 74 ? 3.994 -2.939 10.904 1.00 95.56 74 LEU A N 1
ATOM 596 C CA . LEU A 1 74 ? 4.232 -2.265 12.182 1.00 95.56 74 LEU A CA 1
ATOM 597 C C . LEU A 1 74 ? 3.673 -0.838 12.186 1.00 95.56 74 LEU A C 1
ATOM 599 O O . LEU A 1 74 ? 3.002 -0.437 13.140 1.00 95.56 74 LEU A O 1
ATOM 603 N N . PHE A 1 75 ? 3.880 -0.093 11.101 1.00 94.88 75 PHE A N 1
ATOM 604 C CA . PHE A 1 75 ? 3.348 1.255 10.912 1.00 94.88 75 PHE A CA 1
ATOM 605 C C . PHE A 1 75 ? 1.811 1.307 10.998 1.00 94.88 75 PHE A C 1
ATOM 607 O O . PHE A 1 75 ? 1.256 2.220 11.611 1.00 94.88 75 PHE A O 1
ATOM 614 N N . LEU A 1 76 ? 1.114 0.297 10.467 1.00 95.81 76 LEU A N 1
ATOM 615 C CA . LEU A 1 76 ? -0.342 0.155 10.582 1.00 95.81 76 LEU A CA 1
ATOM 616 C C . LEU A 1 76 ? -0.818 -0.494 11.898 1.00 95.81 76 LEU A C 1
ATOM 618 O O . LEU A 1 76 ? -2.024 -0.661 12.084 1.00 95.81 76 LEU A O 1
ATOM 622 N N . ARG A 1 77 ? 0.095 -0.859 12.810 1.00 95.75 77 ARG A N 1
ATOM 623 C CA . ARG A 1 77 ? -0.176 -1.658 14.023 1.00 95.75 77 ARG A CA 1
ATOM 624 C C . ARG A 1 77 ? -0.841 -3.008 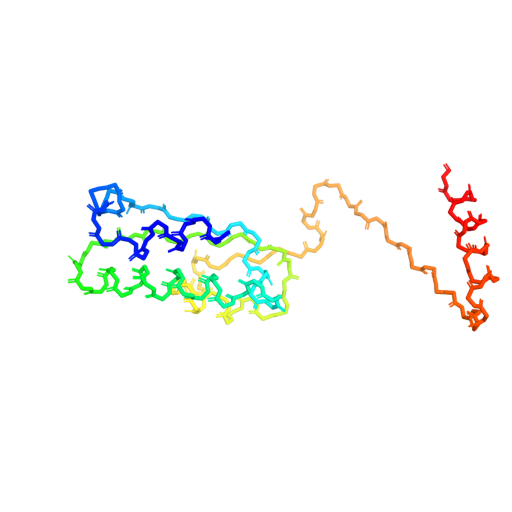13.744 1.00 95.75 77 ARG A C 1
ATOM 626 O O . ARG A 1 77 ? -1.702 -3.463 14.497 1.00 95.75 77 ARG A O 1
ATOM 633 N N . VAL A 1 78 ? -0.433 -3.652 12.659 1.00 96.69 78 VAL A N 1
ATOM 634 C CA . VAL A 1 78 ? -0.856 -5.005 12.300 1.00 96.69 78 VAL A CA 1
ATOM 635 C C . VAL A 1 78 ? -0.062 -6.022 13.120 1.00 96.69 78 VAL A C 1
ATOM 637 O O . VAL A 1 78 ? 1.154 -5.909 13.256 1.00 96.69 78 VAL A O 1
ATOM 640 N N . ASP A 1 79 ? -0.741 -7.042 13.646 1.00 96.06 79 ASP A N 1
ATOM 641 C CA . ASP A 1 79 ? -0.067 -8.185 14.263 1.00 96.06 79 ASP A CA 1
ATOM 642 C C . ASP A 1 79 ? 0.658 -9.017 13.194 1.00 96.06 79 ASP A C 1
ATOM 644 O O . ASP A 1 79 ? 0.036 -9.530 12.262 1.00 96.06 79 ASP A O 1
ATOM 648 N N . LEU A 1 80 ? 1.976 -9.173 13.334 1.00 95.19 80 LEU A N 1
ATOM 649 C CA . LEU A 1 80 ? 2.816 -9.823 12.322 1.00 95.19 80 LEU A CA 1
ATOM 650 C C . LEU A 1 80 ? 2.525 -11.322 12.148 1.00 95.19 80 LEU A C 1
ATOM 652 O O . LEU A 1 80 ? 2.886 -11.891 11.124 1.00 95.19 80 LEU A O 1
ATOM 656 N N . LYS A 1 81 ? 1.891 -11.976 13.131 1.00 94.75 81 LYS A N 1
ATOM 657 C CA . LYS A 1 81 ? 1.608 -13.419 13.083 1.00 94.75 81 LYS A CA 1
ATOM 658 C C . LYS A 1 81 ? 0.260 -13.736 12.443 1.00 94.75 81 LYS A C 1
ATOM 660 O O . LYS A 1 81 ? 0.129 -14.765 11.791 1.00 94.75 81 LYS A O 1
ATOM 665 N N . SER A 1 82 ? -0.741 -12.891 12.668 1.00 95.75 82 SER A N 1
ATOM 666 C CA . SER A 1 82 ? -2.137 -13.163 12.301 1.00 95.75 82 SER A CA 1
ATOM 667 C C . SER A 1 82 ? -2.733 -12.170 11.305 1.00 95.75 82 SER A C 1
ATOM 669 O O . SER A 1 82 ? -3.719 -12.491 10.645 1.00 95.75 82 SER A O 1
ATOM 671 N N . GLY A 1 83 ? -2.157 -10.971 11.188 1.00 95.25 83 GLY A N 1
ATOM 672 C CA . GLY A 1 83 ? -2.674 -9.896 10.343 1.00 95.25 83 GLY A CA 1
ATOM 673 C C . GLY A 1 83 ? -1.812 -9.566 9.124 1.00 95.25 83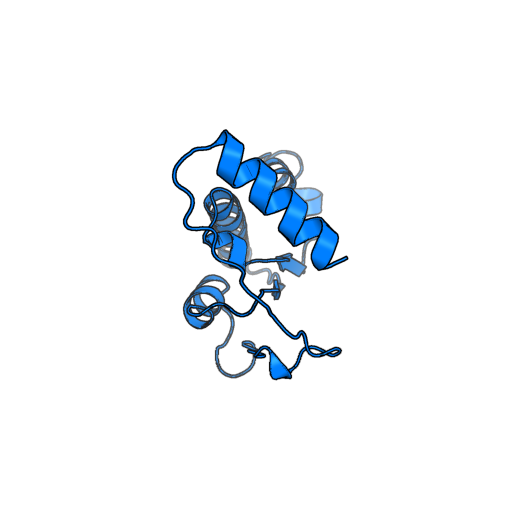 GLY A C 1
ATOM 674 O O . GLY A 1 83 ? -2.304 -8.897 8.215 1.00 95.25 83 GLY A O 1
ATOM 675 N N . LEU A 1 84 ? -0.554 -10.014 9.083 1.00 96.81 84 LEU A N 1
ATOM 676 C CA . LEU A 1 84 ? 0.341 -9.801 7.947 1.00 96.81 84 LEU A CA 1
ATOM 677 C C . LEU A 1 84 ? 0.265 -10.979 6.973 1.00 96.81 84 LEU A C 1
ATOM 679 O O . LEU A 1 84 ? 0.618 -12.106 7.308 1.00 96.81 84 LEU A O 1
ATOM 683 N N . PHE A 1 85 ? -0.136 -10.689 5.738 1.00 95.62 85 PHE A N 1
ATOM 684 C CA . PHE A 1 85 ? -0.161 -11.656 4.648 1.00 95.62 85 PHE A CA 1
ATOM 685 C C . PHE A 1 85 ? 0.771 -11.184 3.538 1.00 95.62 85 PHE A C 1
ATOM 687 O O . PHE A 1 85 ? 0.627 -10.072 3.028 1.00 95.62 85 PHE A O 1
ATOM 694 N N . LYS A 1 86 ? 1.725 -12.034 3.156 1.00 93.88 86 LYS A N 1
ATOM 695 C CA . LYS A 1 86 ? 2.656 -11.769 2.061 1.00 93.88 86 LYS A CA 1
ATOM 696 C C . LYS A 1 86 ? 2.490 -12.834 0.994 1.00 93.88 86 LYS A C 1
ATOM 698 O O . LYS A 1 86 ? 2.682 -14.017 1.255 1.00 93.88 86 LYS A O 1
ATOM 703 N N . PHE A 1 87 ? 2.210 -12.376 -0.214 1.00 93.81 87 PHE A N 1
ATOM 704 C CA . PHE A 1 87 ? 2.118 -13.211 -1.398 1.00 93.81 87 PHE A CA 1
ATOM 705 C C . PHE A 1 87 ? 3.189 -12.753 -2.387 1.00 93.81 87 PHE A C 1
ATOM 707 O O . PHE A 1 87 ? 3.346 -11.554 -2.641 1.00 93.81 87 PHE A O 1
ATOM 714 N N . ASP A 1 88 ? 3.976 -13.696 -2.893 1.00 90.88 88 ASP A N 1
ATOM 715 C CA . ASP A 1 88 ? 4.948 -13.417 -3.945 1.00 90.88 88 ASP A CA 1
ATOM 716 C C . ASP A 1 88 ? 4.283 -13.462 -5.335 1.00 90.88 88 ASP A C 1
ATOM 718 O O . ASP A 1 88 ? 3.076 -13.674 -5.477 1.00 90.88 88 ASP A O 1
ATOM 722 N N . ASN A 1 89 ? 5.076 -13.259 -6.389 1.00 89.56 89 ASN A N 1
ATOM 723 C CA . ASN A 1 89 ? 4.569 -13.244 -7.762 1.00 89.56 89 ASN A CA 1
ATOM 724 C C . ASN A 1 89 ? 3.945 -14.578 -8.213 1.00 89.56 89 ASN A C 1
ATOM 726 O O . ASN A 1 89 ? 3.200 -14.569 -9.193 1.00 89.56 89 ASN A O 1
ATOM 730 N N . SER A 1 90 ? 4.211 -15.698 -7.527 1.00 91.94 90 SER A N 1
ATOM 731 C CA . SER A 1 90 ? 3.630 -17.004 -7.870 1.00 91.94 90 SER A CA 1
ATOM 732 C C . SER A 1 90 ? 2.131 -17.084 -7.570 1.00 91.94 90 SER A C 1
ATOM 734 O O . SER A 1 90 ? 1.422 -17.860 -8.202 1.00 91.94 90 SER A O 1
ATOM 736 N N . TYR A 1 91 ? 1.629 -16.224 -6.678 1.00 93.62 91 TYR A N 1
ATOM 737 C CA . TYR A 1 91 ? 0.209 -16.135 -6.331 1.00 93.62 91 TYR A CA 1
ATOM 738 C C . TYR A 1 91 ? -0.611 -15.320 -7.338 1.00 93.62 91 TYR A C 1
ATOM 740 O O . TYR A 1 91 ? -1.826 -15.188 -7.174 1.00 93.62 91 TYR A O 1
ATOM 748 N N . ARG A 1 92 ? 0.015 -14.745 -8.378 1.00 93.12 92 ARG A N 1
ATOM 749 C CA . ARG A 1 92 ? -0.747 -14.075 -9.437 1.00 93.12 92 ARG A CA 1
ATOM 750 C C . ARG A 1 92 ? -1.655 -15.108 -10.119 1.00 93.12 92 ARG A C 1
ATOM 752 O O . ARG A 1 92 ? -1.142 -16.104 -10.622 1.00 93.12 92 ARG A O 1
ATOM 759 N N . PRO A 1 93 ? -2.976 -14.859 -10.206 1.00 95.69 93 PRO A N 1
ATOM 760 C CA . PRO A 1 93 ? -3.920 -15.825 -10.774 1.00 95.69 93 PRO A CA 1
ATOM 761 C C . PRO A 1 93 ? -3.620 -16.138 -12.244 1.00 95.69 93 PRO A C 1
ATOM 763 O O . PRO A 1 93 ? -3.896 -17.234 -12.721 1.00 95.69 93 PRO A O 1
ATOM 766 N N . VAL A 1 94 ? -3.019 -15.178 -12.949 1.00 96.31 94 VAL A N 1
ATOM 767 C CA . VAL A 1 94 ? -2.419 -15.370 -14.266 1.00 96.31 94 VAL A CA 1
ATOM 768 C C . VAL A 1 94 ? -0.930 -15.036 -14.138 1.00 96.31 94 VAL A C 1
ATOM 770 O O . VAL A 1 94 ? -0.599 -13.865 -13.911 1.00 96.31 94 VAL A O 1
ATOM 773 N N . PRO A 1 95 ? -0.027 -16.031 -14.242 1.00 94.44 95 PRO A N 1
ATOM 774 C CA . PRO A 1 95 ? 1.410 -15.794 -14.210 1.00 94.44 95 PRO A CA 1
ATOM 775 C C . PRO A 1 95 ? 1.832 -14.796 -15.291 1.00 94.44 95 PRO A C 1
ATOM 777 O O . PRO A 1 95 ? 1.407 -14.887 -16.442 1.00 94.44 95 PRO A O 1
ATOM 780 N N . LEU A 1 96 ? 2.685 -13.843 -14.919 1.00 94.00 96 LEU A N 1
ATOM 781 C CA . LEU A 1 96 ? 3.174 -12.810 -15.826 1.00 94.00 96 LEU A CA 1
ATOM 782 C C . LEU A 1 96 ? 4.606 -13.136 -16.258 1.00 94.00 96 LEU A C 1
ATOM 784 O O . LEU A 1 96 ? 5.532 -13.034 -15.455 1.00 94.00 96 LEU A O 1
ATOM 788 N N . ALA A 1 97 ? 4.794 -13.482 -17.531 1.00 93.81 97 ALA A N 1
ATOM 789 C CA . ALA A 1 97 ? 6.121 -13.514 -18.136 1.00 93.81 97 ALA A CA 1
ATOM 790 C C . ALA A 1 97 ? 6.603 -12.075 -18.374 1.00 93.81 97 ALA A C 1
ATOM 792 O O . ALA A 1 97 ? 5.878 -11.255 -18.937 1.00 93.81 97 ALA A O 1
ATOM 793 N N . GLN A 1 98 ? 7.821 -11.757 -17.936 1.00 93.31 98 GLN A N 1
ATOM 794 C CA . GLN A 1 98 ? 8.384 -10.410 -18.030 1.00 93.31 98 GLN A CA 1
ATOM 795 C C . GLN A 1 98 ? 9.597 -10.404 -18.962 1.00 93.31 98 GLN A C 1
ATOM 797 O O . GLN A 1 98 ? 10.469 -11.265 -18.865 1.00 93.31 98 GLN A O 1
ATOM 802 N N . GLN A 1 99 ? 9.669 -9.407 -19.846 1.00 94.81 99 GLN A N 1
ATOM 803 C CA . GLN A 1 99 ? 10.825 -9.148 -20.700 1.00 94.81 99 GLN A CA 1
ATOM 804 C C . GLN A 1 99 ? 11.253 -7.686 -20.545 1.00 94.81 99 GLN A C 1
ATOM 806 O O . GLN A 1 99 ? 10.441 -6.779 -20.705 1.00 94.81 99 GLN A O 1
ATOM 811 N N . TYR A 1 100 ? 12.540 -7.461 -20.275 1.00 94.88 100 TYR A N 1
ATOM 812 C CA . TYR A 1 100 ? 13.130 -6.126 -20.167 1.00 94.88 100 TYR A CA 1
ATOM 813 C C . TYR A 1 100 ? 14.067 -5.885 -21.351 1.00 94.88 100 TYR A C 1
ATOM 815 O O . TYR A 1 100 ? 15.021 -6.636 -21.550 1.00 94.88 100 TYR A O 1
ATOM 823 N N . ILE A 1 101 ? 13.794 -4.848 -22.147 1.00 94.38 101 ILE A N 1
ATOM 824 C CA . ILE A 1 101 ? 14.599 -4.490 -23.322 1.00 94.38 101 ILE A CA 1
ATOM 825 C C . ILE A 1 101 ? 15.355 -3.196 -23.016 1.00 94.38 101 ILE A C 1
ATOM 827 O O . ILE A 1 101 ? 14.792 -2.104 -23.053 1.00 94.38 101 ILE A O 1
ATOM 831 N N . GLY A 1 102 ? 16.636 -3.326 -22.668 1.00 94.56 102 GLY A N 1
ATOM 832 C CA . GLY A 1 102 ? 17.511 -2.188 -22.386 1.00 94.56 102 GLY A CA 1
ATOM 833 C C . GLY A 1 102 ? 18.042 -1.550 -23.670 1.00 94.56 102 GLY A C 1
ATOM 834 O O . GLY A 1 102 ? 18.682 -2.222 -24.476 1.00 94.56 102 GLY A O 1
ATOM 835 N N . ILE A 1 103 ? 17.809 -0.247 -23.856 1.00 94.56 103 ILE A N 1
ATOM 836 C CA . ILE A 1 103 ? 18.298 0.497 -25.024 1.00 94.56 103 ILE A CA 1
ATOM 837 C C . ILE A 1 103 ? 19.514 1.333 -24.636 1.00 94.56 103 ILE A C 1
ATOM 839 O O . ILE A 1 103 ? 19.404 2.328 -23.924 1.00 94.56 103 ILE A O 1
ATOM 843 N N . ASN A 1 104 ? 20.674 0.960 -25.176 1.00 94.56 104 ASN A N 1
ATOM 844 C CA . ASN A 1 104 ? 21.963 1.571 -24.835 1.00 94.56 104 ASN A CA 1
ATOM 845 C C . ASN A 1 104 ? 22.363 2.742 -25.759 1.00 94.56 104 ASN A C 1
ATOM 847 O O . ASN A 1 104 ? 23.465 3.285 -25.650 1.00 94.56 104 ASN A O 1
ATOM 851 N N . VAL A 1 105 ? 21.487 3.147 -26.686 1.00 95.94 105 VAL A N 1
ATOM 852 C CA . VAL A 1 105 ? 21.746 4.250 -27.624 1.00 95.94 105 VAL A CA 1
ATOM 853 C C . VAL A 1 105 ? 21.742 5.589 -26.883 1.00 95.94 105 VAL A C 1
ATOM 855 O O . VAL A 1 105 ? 20.742 5.982 -26.288 1.00 95.94 105 VAL A O 1
ATOM 858 N N . LYS A 1 106 ? 22.859 6.324 -26.961 1.00 94.94 106 LYS A N 1
ATOM 859 C CA . LYS A 1 106 ? 23.031 7.615 -26.268 1.00 94.94 106 LYS A CA 1
ATOM 860 C C . LYS A 1 106 ? 22.304 8.781 -26.945 1.00 94.94 106 LYS A C 1
ATOM 862 O O . LYS A 1 106 ? 21.870 9.705 -26.266 1.00 94.94 106 LYS A O 1
ATOM 867 N N . LYS A 1 107 ? 22.193 8.770 -28.281 1.00 97.12 107 LYS A N 1
ATOM 868 C CA . LYS A 1 107 ? 21.576 9.866 -29.048 1.00 97.12 107 LYS A CA 1
ATOM 869 C C . LYS A 1 107 ? 20.047 9.839 -28.872 1.00 97.12 107 LYS A C 1
ATOM 871 O O . LYS A 1 107 ? 19.442 8.843 -29.270 1.00 97.12 107 LYS A O 1
ATOM 876 N N . PRO A 1 108 ? 19.403 10.907 -28.356 1.00 95.19 108 PRO A N 1
ATOM 877 C CA . PRO A 1 108 ? 17.979 10.880 -28.004 1.00 95.19 108 PRO A CA 1
ATOM 878 C C . PRO A 1 108 ? 17.038 10.515 -29.158 1.00 95.19 108 PRO A C 1
ATOM 880 O O . PRO A 1 108 ? 16.153 9.684 -28.971 1.00 95.19 108 PRO A O 1
ATOM 883 N N . LEU A 1 109 ? 17.258 11.082 -30.351 1.00 96.06 109 LEU A N 1
ATOM 884 C CA . LEU A 1 109 ? 16.421 10.820 -31.530 1.00 96.06 109 LEU A CA 1
ATOM 885 C C . LEU A 1 109 ? 16.516 9.362 -31.996 1.00 96.06 109 LEU A C 1
ATOM 887 O O . LEU A 1 109 ? 15.497 8.721 -32.224 1.00 96.06 109 LEU A O 1
ATOM 891 N N . GLN A 1 110 ? 17.733 8.816 -32.071 1.00 95.00 110 GLN A N 1
ATOM 892 C CA . GLN A 1 110 ? 17.954 7.419 -32.463 1.00 95.00 110 GLN A CA 1
ATOM 893 C C . GLN A 1 110 ? 17.418 6.444 -31.412 1.00 95.00 110 GLN A C 1
ATOM 895 O O . GLN A 1 110 ? 16.850 5.416 -31.758 1.00 95.00 110 GLN A O 1
ATOM 900 N N . ARG A 1 111 ? 17.555 6.780 -30.122 1.00 96.56 111 ARG A N 1
ATOM 901 C CA . ARG A 1 111 ? 16.958 6.008 -29.027 1.00 96.56 111 ARG A CA 1
ATOM 902 C C . ARG A 1 111 ? 15.438 5.951 -29.161 1.00 96.56 111 ARG A C 1
ATOM 904 O O . ARG A 1 111 ? 14.872 4.879 -29.006 1.00 96.56 111 ARG A O 1
ATOM 911 N N . PHE A 1 112 ? 14.794 7.079 -29.459 1.00 95.94 112 PHE A N 1
ATOM 912 C CA . PHE A 1 112 ? 13.345 7.146 -29.650 1.00 95.94 112 PHE A CA 1
ATOM 913 C C . PHE A 1 112 ? 12.878 6.337 -30.869 1.00 95.94 112 PHE A C 1
ATOM 915 O O . PHE A 1 112 ? 11.917 5.584 -30.764 1.00 95.94 112 PHE A O 1
ATOM 922 N N . GLN A 1 113 ? 13.584 6.434 -32.000 1.00 96.75 113 GLN A N 1
ATOM 923 C CA . GLN A 1 113 ? 13.295 5.614 -33.185 1.00 96.75 113 GLN A CA 1
ATOM 924 C C . GLN A 1 113 ? 13.409 4.118 -32.870 1.00 96.75 113 GLN A C 1
ATOM 926 O O . GLN A 1 113 ? 12.455 3.379 -33.075 1.00 96.75 113 GLN A O 1
ATOM 931 N N . LEU A 1 114 ? 14.516 3.701 -32.249 1.00 95.88 114 LEU A N 1
ATOM 932 C CA . LEU A 1 114 ? 14.726 2.310 -31.853 1.00 95.88 114 LEU A CA 1
ATOM 933 C C . LEU A 1 114 ? 13.676 1.819 -30.838 1.00 95.88 114 LEU A C 1
ATOM 935 O O . LEU A 1 114 ? 13.252 0.671 -30.913 1.00 95.88 114 LEU A O 1
ATOM 939 N N . MET A 1 115 ? 13.227 2.673 -29.907 1.00 96.31 115 MET A N 1
ATOM 940 C CA . MET A 1 115 ? 12.109 2.353 -29.005 1.00 96.31 115 MET A CA 1
ATOM 941 C C . MET A 1 115 ? 10.826 2.039 -29.780 1.00 96.31 115 MET A C 1
ATOM 943 O O . MET A 1 115 ? 10.148 1.070 -29.446 1.00 96.31 115 MET A O 1
ATOM 947 N N . ASN A 1 116 ? 10.503 2.834 -30.803 1.00 96.31 116 ASN A N 1
ATOM 948 C CA . ASN A 1 116 ? 9.311 2.619 -31.623 1.00 96.31 116 ASN A CA 1
ATOM 949 C C . ASN A 1 116 ? 9.423 1.337 -32.451 1.00 96.31 116 ASN A C 1
ATOM 951 O O . ASN A 1 116 ? 8.475 0.555 -32.472 1.00 96.31 116 ASN A O 1
ATOM 955 N N . ASP A 1 117 ? 10.582 1.088 -33.062 1.00 96.62 117 ASP A N 1
ATOM 956 C CA . ASP A 1 117 ? 10.821 -0.121 -33.855 1.00 96.62 117 ASP A CA 1
ATOM 957 C C . ASP A 1 117 ? 10.688 -1.385 -32.992 1.00 96.62 117 ASP A C 1
ATOM 959 O O . ASP A 1 117 ? 10.013 -2.341 -33.373 1.00 96.62 117 ASP A O 1
ATOM 963 N N . ILE A 1 118 ? 11.275 -1.376 -31.789 1.00 96.25 118 ILE A N 1
ATOM 964 C CA . ILE A 1 118 ? 11.162 -2.479 -30.824 1.00 96.25 118 ILE A CA 1
ATOM 965 C 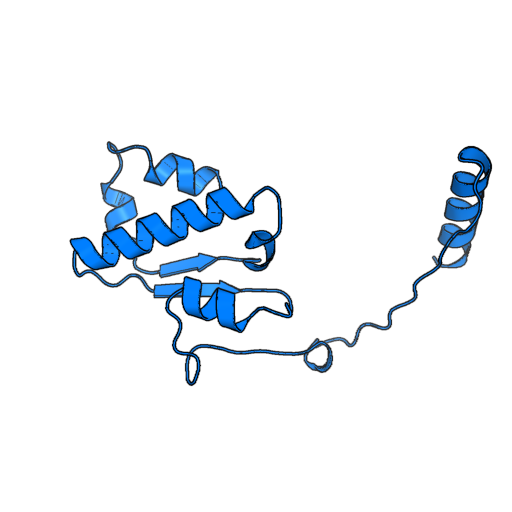C . ILE A 1 118 ? 9.711 -2.666 -30.369 1.00 96.25 118 ILE A C 1
ATOM 967 O O . ILE A 1 118 ? 9.255 -3.801 -30.258 1.00 96.25 118 ILE A O 1
ATOM 971 N N . CYS A 1 119 ? 8.992 -1.574 -30.094 1.00 96.00 119 CYS A N 1
ATOM 972 C CA . CYS A 1 119 ? 7.585 -1.630 -29.704 1.00 96.00 119 CYS A CA 1
ATOM 973 C C . CYS A 1 119 ? 6.743 -2.288 -30.805 1.00 96.00 119 CYS A C 1
ATOM 975 O O . CYS A 1 119 ? 6.026 -3.244 -30.527 1.00 96.00 119 CYS A O 1
ATOM 977 N N . TYR A 1 120 ? 6.909 -1.853 -32.060 1.00 96.50 120 TYR A N 1
ATOM 978 C CA . TYR A 1 120 ? 6.215 -2.428 -33.214 1.00 96.50 120 TYR A CA 1
ATOM 979 C C . TYR A 1 120 ? 6.504 -3.924 -33.393 1.00 96.50 120 TYR A C 1
ATOM 981 O O . TYR A 1 120 ? 5.598 -4.685 -33.691 1.00 96.50 120 TYR A O 1
ATOM 989 N N . GLN A 1 121 ? 7.744 -4.368 -33.175 1.00 95.31 121 GLN A N 1
ATOM 990 C CA . GLN A 1 121 ? 8.110 -5.787 -33.288 1.00 95.31 121 GLN A CA 1
ATOM 991 C C . GLN A 1 121 ? 7.529 -6.680 -32.178 1.00 95.31 121 GLN A C 1
ATOM 993 O O . GLN A 1 121 ? 7.578 -7.905 -32.299 1.00 95.31 121 GLN A O 1
ATOM 998 N N . LYS A 1 122 ? 7.082 -6.097 -31.061 1.00 92.00 122 LYS A N 1
ATOM 999 C CA . LYS A 1 122 ? 6.585 -6.826 -29.882 1.00 92.00 122 LYS A CA 1
ATOM 1000 C C . LYS A 1 122 ? 5.062 -6.860 -29.775 1.00 92.00 122 LYS A C 1
ATOM 1002 O O . LYS A 1 122 ? 4.564 -7.675 -29.000 1.00 92.00 122 LYS A O 1
ATOM 1007 N N . VAL A 1 123 ? 4.372 -5.978 -30.497 1.00 85.94 123 VAL A N 1
ATOM 1008 C CA . VAL A 1 123 ? 2.910 -5.966 -30.671 1.00 85.94 123 VAL A CA 1
ATOM 1009 C C . VAL A 1 123 ? 2.531 -6.941 -31.778 1.00 85.94 123 VAL A C 1
ATOM 1011 O O . VAL A 1 123 ? 1.545 -7.678 -31.569 1.00 85.94 123 VAL A O 1
#

InterPro domains:
  IPR011545 DEAD/DEAH-box helicase domain [PF00270] (1-70)
  IPR014001 Helicase superfamily 1/2, ATP-binding domain [PS51192] (1-84)
  IPR027417 P-loop containing nucleoside triphosphate hydrolase [G3DSA:3.40.50.300] (1-92)
  IPR027417 P-loop containing nucleoside triphosphate hydrolase [SSF52540] (1-80)
  IPR050474 Helicase Hel308/SKI2-like [PTHR47961] (1-123)